Protein AF-A0A7W1TJR2-F1 (afdb_monomer_lite)

Structure (mmCIF, N/CA/C/O backbone):
data_AF-A0A7W1TJR2-F1
#
_entry.id   AF-A0A7W1TJR2-F1
#
loop_
_atom_site.group_PDB
_atom_site.id
_atom_site.type_symbol
_atom_site.label_atom_id
_atom_site.label_alt_id
_atom_site.label_comp_id
_atom_site.label_asym_id
_atom_site.label_entity_id
_atom_site.label_seq_id
_atom_site.pdbx_PDB_ins_code
_atom_site.Cartn_x
_atom_site.Cartn_y
_atom_site.Cartn_z
_atom_site.occupancy
_atom_site.B_iso_or_equiv
_atom_site.auth_seq_id
_atom_site.auth_comp_id
_atom_site.auth_asym_id
_atom_site.auth_atom_id
_atom_site.pdbx_PDB_model_num
ATOM 1 N N . MET A 1 1 ? -4.656 -8.489 -13.749 1.00 66.25 1 MET A N 1
ATOM 2 C CA . MET A 1 1 ? -4.436 -7.129 -13.235 1.00 66.25 1 MET A CA 1
ATOM 3 C C . MET A 1 1 ? -5.239 -6.967 -11.956 1.00 66.25 1 MET A C 1
ATOM 5 O O . MET A 1 1 ? -6.463 -7.014 -12.029 1.00 66.25 1 MET A O 1
ATOM 9 N N . ARG A 1 2 ? -4.576 -6.879 -10.801 1.00 78.31 2 ARG A N 1
ATOM 10 C CA . ARG A 1 2 ? -5.184 -6.714 -9.475 1.00 78.31 2 ARG A CA 1
ATOM 11 C C . ARG A 1 2 ? -5.017 -5.261 -9.034 1.00 78.31 2 ARG A C 1
ATOM 13 O O . ARG A 1 2 ? -3.917 -4.835 -8.697 1.00 78.31 2 ARG A O 1
ATOM 20 N N . LEU A 1 3 ? -6.112 -4.509 -9.061 1.00 83.81 3 LEU A N 1
ATOM 21 C CA . LEU A 1 3 ? -6.157 -3.109 -8.649 1.00 83.81 3 LEU A CA 1
ATOM 22 C C . LEU A 1 3 ? -7.052 -2.989 -7.417 1.00 83.81 3 LEU A C 1
ATOM 24 O O . LEU A 1 3 ? -8.180 -3.481 -7.438 1.00 83.81 3 LEU A O 1
ATOM 28 N N . ILE A 1 4 ? -6.566 -2.326 -6.373 1.00 86.31 4 ILE A N 1
ATOM 29 C CA . ILE A 1 4 ? -7.352 -2.014 -5.175 1.00 86.31 4 ILE A CA 1
ATOM 30 C C . ILE A 1 4 ? -7.474 -0.504 -5.020 1.00 86.31 4 ILE A C 1
ATOM 32 O O . ILE A 1 4 ? -6.590 0.240 -5.447 1.00 86.31 4 ILE A O 1
ATOM 36 N N . LYS A 1 5 ? -8.578 -0.051 -4.429 1.00 86.88 5 LYS A N 1
ATOM 37 C CA . LYS A 1 5 ? -8.808 1.357 -4.108 1.00 86.88 5 LYS A CA 1
ATOM 38 C C . LYS A 1 5 ? -8.816 1.515 -2.590 1.00 86.88 5 LYS A C 1
ATOM 40 O O . LYS A 1 5 ? -9.636 0.880 -1.934 1.00 86.88 5 LYS A O 1
ATOM 45 N N . ILE A 1 6 ? -7.927 2.353 -2.068 1.00 85.12 6 ILE A N 1
ATOM 46 C CA . ILE A 1 6 ? -7.824 2.718 -0.651 1.00 85.12 6 ILE A CA 1
ATOM 47 C C . ILE A 1 6 ? -7.978 4.235 -0.571 1.00 85.12 6 ILE A C 1
ATOM 49 O O . ILE A 1 6 ? -7.180 4.952 -1.170 1.00 85.12 6 ILE A O 1
ATOM 53 N N . GLY A 1 7 ? -9.029 4.719 0.097 1.00 82.44 7 GLY A N 1
ATOM 54 C CA . GLY A 1 7 ? -9.366 6.146 0.079 1.00 82.44 7 GLY A CA 1
ATOM 55 C C . GLY A 1 7 ? -9.566 6.643 -1.356 1.00 82.44 7 GLY A C 1
ATOM 56 O O . GLY A 1 7 ? -10.385 6.094 -2.097 1.00 82.44 7 GLY A O 1
ATOM 57 N N . ASP A 1 8 ? -8.774 7.630 -1.769 1.00 84.25 8 ASP A N 1
ATOM 58 C CA . ASP A 1 8 ? -8.729 8.152 -3.145 1.00 84.25 8 ASP A CA 1
ATOM 59 C C . ASP A 1 8 ? -7.574 7.581 -3.988 1.00 84.25 8 ASP A C 1
ATOM 61 O O . ASP A 1 8 ? -7.417 7.920 -5.164 1.00 84.25 8 ASP A O 1
ATOM 65 N N . THR A 1 9 ? -6.789 6.665 -3.422 1.00 81.94 9 THR A N 1
ATOM 66 C CA . THR A 1 9 ? -5.611 6.078 -4.063 1.00 81.94 9 THR A CA 1
ATOM 67 C C . THR A 1 9 ? -5.931 4.727 -4.698 1.00 81.94 9 THR A C 1
ATOM 69 O O . THR A 1 9 ? -6.561 3.860 -4.092 1.00 81.94 9 THR A O 1
ATOM 72 N N . PHE A 1 10 ? -5.443 4.511 -5.922 1.00 86.12 10 PHE A N 1
ATOM 73 C CA . PHE A 1 10 ? -5.479 3.209 -6.586 1.00 86.12 10 PHE A CA 1
ATOM 74 C C . PHE A 1 10 ? -4.103 2.543 -6.533 1.00 86.12 10 PHE A C 1
ATOM 76 O O . PHE A 1 10 ? -3.109 3.121 -6.968 1.00 86.12 10 PHE A O 1
ATOM 83 N N . ILE A 1 11 ? -4.054 1.309 -6.040 1.00 84.38 11 ILE A N 1
ATOM 84 C CA . ILE A 1 11 ? -2.830 0.521 -5.889 1.00 84.38 11 ILE A CA 1
ATOM 85 C C . ILE A 1 11 ? -2.898 -0.653 -6.862 1.00 84.38 11 ILE A C 1
ATOM 87 O O . ILE A 1 11 ? -3.801 -1.489 -6.785 1.00 84.38 11 ILE A O 1
ATOM 91 N N . ASN A 1 12 ? -1.936 -0.724 -7.781 1.00 86.44 12 ASN A N 1
ATOM 92 C CA . ASN A 1 12 ? -1.772 -1.873 -8.666 1.00 86.44 12 ASN A CA 1
ATOM 93 C C . ASN A 1 12 ? -0.861 -2.906 -8.003 1.00 86.44 12 ASN A C 1
ATOM 95 O O . ASN A 1 12 ? 0.355 -2.732 -7.973 1.00 86.44 12 ASN A O 1
ATOM 99 N N . LEU A 1 13 ? -1.454 -3.983 -7.493 1.00 80.38 13 LEU A N 1
ATOM 100 C CA . LEU A 1 13 ? -0.744 -5.026 -6.755 1.00 80.38 13 LEU A CA 1
ATOM 101 C C . LEU A 1 13 ? 0.224 -5.823 -7.629 1.00 80.38 13 LEU A C 1
ATOM 103 O O . LEU A 1 13 ? 1.192 -6.357 -7.104 1.00 80.38 13 LEU A O 1
ATOM 107 N N . ASP A 1 14 ? 0.016 -5.872 -8.949 1.00 81.88 14 ASP A N 1
ATOM 108 C CA . ASP A 1 14 ? 0.974 -6.513 -9.862 1.00 81.88 14 ASP A CA 1
ATOM 109 C C . ASP A 1 14 ? 2.298 -5.731 -9.961 1.00 81.88 14 ASP A C 1
ATOM 111 O O . ASP A 1 14 ? 3.297 -6.267 -10.433 1.00 81.88 14 ASP A O 1
ATOM 115 N N . LEU A 1 15 ? 2.310 -4.465 -9.526 1.00 82.88 15 LEU A N 1
ATOM 116 C CA . LEU A 1 15 ? 3.512 -3.637 -9.449 1.00 82.88 15 LEU A CA 1
ATOM 117 C C . LEU A 1 15 ? 4.081 -3.561 -8.035 1.00 82.88 15 LEU A C 1
ATOM 119 O O . LEU A 1 15 ? 5.158 -3.005 -7.870 1.00 82.88 15 LEU A O 1
ATOM 123 N N . VAL A 1 16 ? 3.394 -4.070 -7.014 1.00 83.88 16 VAL A N 1
ATOM 124 C CA . VAL A 1 16 ? 3.884 -3.996 -5.635 1.00 83.88 16 VAL A CA 1
ATOM 125 C C . VAL A 1 16 ? 4.983 -5.032 -5.432 1.00 83.88 16 VAL A C 1
ATOM 127 O O . VAL A 1 16 ? 4.776 -6.223 -5.650 1.00 83.88 16 VAL A O 1
ATOM 130 N N . THR A 1 17 ? 6.155 -4.577 -4.998 1.00 84.50 17 THR A N 1
ATOM 131 C CA . THR A 1 17 ? 7.303 -5.445 -4.701 1.00 84.50 17 THR A CA 1
ATOM 132 C C . THR A 1 17 ? 7.451 -5.720 -3.217 1.00 84.50 17 THR A C 1
ATOM 134 O O . THR A 1 17 ? 7.957 -6.769 -2.843 1.00 84.50 17 THR A O 1
ATOM 137 N N . GLU A 1 18 ? 7.040 -4.775 -2.376 1.00 84.50 18 GLU A N 1
ATOM 138 C CA . GLU A 1 18 ? 7.213 -4.850 -0.929 1.00 84.50 18 GLU A CA 1
ATOM 139 C C . GLU A 1 18 ? 6.127 -4.023 -0.237 1.00 84.50 18 GLU A C 1
ATOM 141 O O . GLU A 1 18 ? 5.751 -2.949 -0.711 1.00 84.50 18 GLU A O 1
ATOM 146 N N . ILE A 1 19 ? 5.642 -4.529 0.898 1.00 84.94 19 ILE A N 1
ATOM 147 C CA . ILE A 1 19 ? 4.770 -3.800 1.816 1.00 84.94 19 ILE A CA 1
ATOM 148 C C . ILE A 1 19 ? 5.409 -3.864 3.203 1.00 84.94 19 ILE A C 1
ATOM 150 O O . ILE A 1 19 ? 5.715 -4.950 3.693 1.00 84.94 19 ILE A O 1
ATOM 154 N N . GLN A 1 20 ? 5.609 -2.709 3.831 1.00 86.25 20 GLN A N 1
ATOM 155 C CA . GLN A 1 20 ? 6.064 -2.589 5.214 1.00 86.25 20 GLN A CA 1
ATOM 156 C C . GLN A 1 20 ? 4.978 -1.924 6.056 1.00 86.25 20 GLN A C 1
ATOM 158 O O . GLN A 1 20 ? 4.281 -1.022 5.594 1.00 86.25 20 GLN A O 1
ATOM 163 N N . THR A 1 21 ? 4.838 -2.360 7.301 1.00 84.44 21 THR A N 1
ATOM 164 C CA . THR A 1 21 ? 3.786 -1.900 8.212 1.00 84.44 21 THR A CA 1
ATOM 165 C C . THR A 1 21 ? 4.418 -1.447 9.521 1.00 84.44 21 THR A C 1
ATOM 167 O O . THR A 1 21 ? 5.169 -2.214 10.122 1.00 84.44 21 THR A O 1
ATOM 170 N N . ASP A 1 22 ? 4.102 -0.235 9.968 1.00 82.50 22 ASP A N 1
ATOM 171 C CA . ASP A 1 22 ? 4.621 0.364 11.201 1.00 82.50 22 ASP A CA 1
ATOM 172 C C . ASP A 1 22 ? 3.472 0.994 11.988 1.00 82.50 22 ASP A C 1
ATOM 174 O O . ASP A 1 22 ? 2.960 2.015 11.548 1.00 82.50 22 ASP A O 1
ATOM 178 N N . GLU A 1 23 ? 3.052 0.353 13.089 1.00 74.75 23 GLU A N 1
ATOM 179 C CA . GLU A 1 23 ? 1.984 0.675 14.068 1.00 74.75 23 GLU A CA 1
ATOM 180 C C . GLU A 1 23 ? 0.652 1.280 13.545 1.00 74.75 23 GLU A C 1
ATOM 182 O O . GLU A 1 23 ? -0.418 0.794 13.911 1.00 74.75 23 GLU A O 1
ATOM 187 N N . ARG A 1 24 ? 0.674 2.330 12.714 1.00 79.75 24 ARG A N 1
ATOM 188 C CA . ARG A 1 24 ? -0.468 2.985 12.037 1.00 79.75 24 ARG A CA 1
ATOM 189 C C . ARG A 1 24 ? -0.174 3.477 10.612 1.00 79.75 24 ARG A C 1
ATOM 191 O O . ARG A 1 24 ? -0.935 4.280 10.070 1.00 79.75 24 ARG A O 1
ATOM 198 N N . THR A 1 25 ? 0.918 3.013 10.025 1.00 84.88 25 THR A N 1
ATOM 199 C CA . THR A 1 25 ? 1.419 3.433 8.720 1.00 84.88 25 THR A CA 1
ATOM 200 C C . THR A 1 25 ? 1.681 2.204 7.865 1.00 84.88 25 THR A C 1
ATOM 202 O O . THR A 1 25 ? 2.248 1.218 8.339 1.00 84.88 25 THR A O 1
ATOM 205 N N . VAL A 1 26 ? 1.305 2.262 6.592 1.00 87.75 26 VAL A N 1
ATOM 206 C CA . VAL A 1 26 ? 1.662 1.248 5.598 1.00 87.75 26 VAL A CA 1
ATOM 207 C C . VAL A 1 26 ? 2.490 1.901 4.504 1.00 87.75 26 VAL A C 1
ATOM 209 O O . VAL A 1 26 ? 2.070 2.876 3.884 1.00 87.75 26 VAL A O 1
ATOM 212 N N . PHE A 1 27 ? 3.665 1.343 4.251 1.00 88.62 27 PHE A N 1
ATOM 213 C CA . PHE A 1 27 ? 4.545 1.727 3.161 1.00 88.62 27 PHE A CA 1
ATOM 214 C C . PHE A 1 27 ? 4.462 0.672 2.065 1.00 88.62 27 PHE A C 1
ATOM 216 O O . PHE A 1 27 ? 4.696 -0.508 2.310 1.00 88.62 27 PHE A O 1
ATOM 223 N N . VAL A 1 28 ? 4.134 1.098 0.850 1.00 87.88 28 VAL A N 1
ATOM 224 C CA . VAL A 1 28 ? 4.036 0.233 -0.326 1.00 87.88 28 VAL A CA 1
ATOM 225 C C . VAL A 1 28 ? 5.106 0.649 -1.316 1.00 87.88 28 VAL A C 1
ATOM 227 O O . VAL A 1 28 ? 5.137 1.794 -1.765 1.00 87.88 28 VAL A O 1
ATOM 230 N N . THR A 1 29 ? 5.968 -0.289 -1.671 1.00 86.94 29 THR A N 1
ATOM 231 C CA . THR A 1 29 ? 7.040 -0.104 -2.643 1.00 86.94 29 THR A CA 1
ATOM 232 C C . THR A 1 29 ? 6.629 -0.742 -3.967 1.00 86.94 29 THR A C 1
ATOM 234 O O . THR A 1 29 ? 6.210 -1.902 -4.002 1.00 86.94 29 THR A O 1
ATOM 237 N N . PHE A 1 30 ? 6.754 0.008 -5.061 1.00 86.31 30 PHE A N 1
ATOM 238 C CA . PHE A 1 30 ? 6.406 -0.444 -6.405 1.00 86.31 30 PHE A CA 1
ATOM 239 C C . PHE A 1 30 ? 7.648 -0.696 -7.257 1.00 86.31 30 PHE A C 1
ATOM 241 O O . PHE A 1 30 ? 8.610 0.076 -7.226 1.00 86.31 30 PHE A O 1
ATOM 248 N N . ALA A 1 31 ? 7.576 -1.733 -8.090 1.00 82.00 31 ALA A N 1
ATOM 249 C CA . ALA A 1 31 ? 8.538 -2.021 -9.134 1.00 82.00 31 ALA A CA 1
ATOM 250 C C . ALA A 1 31 ? 8.693 -0.797 -10.036 1.00 82.00 31 ALA A C 1
ATOM 252 O O . ALA A 1 31 ? 7.714 -0.227 -10.529 1.00 82.00 31 ALA A O 1
ATOM 253 N N . ALA A 1 32 ? 9.942 -0.410 -10.271 1.00 76.19 32 ALA A N 1
ATOM 254 C CA . ALA A 1 32 ? 10.232 0.653 -11.207 1.00 76.19 32 ALA A CA 1
ATOM 255 C C . ALA A 1 32 ? 9.857 0.205 -12.635 1.00 76.19 32 ALA A C 1
ATOM 257 O O . ALA A 1 32 ? 10.163 -0.930 -13.025 1.00 76.19 32 ALA A O 1
ATOM 258 N N . PRO A 1 33 ? 9.217 1.067 -13.444 1.00 69.31 33 PRO A N 1
ATOM 259 C CA . PRO A 1 33 ? 9.045 0.788 -14.860 1.00 69.31 33 PRO A CA 1
ATOM 260 C C . PRO A 1 33 ? 10.419 0.583 -15.513 1.00 69.31 33 PRO A C 1
ATOM 262 O O . PRO A 1 33 ? 11.361 1.338 -15.249 1.00 69.31 33 PRO A O 1
ATOM 265 N N . MET A 1 34 ? 10.542 -0.457 -16.348 1.00 63.56 34 MET A N 1
ATOM 266 C CA . MET A 1 34 ? 11.810 -0.836 -16.981 1.00 63.56 34 MET A CA 1
ATOM 267 C C . MET A 1 34 ? 12.497 0.381 -17.620 1.00 63.56 34 MET A C 1
ATOM 269 O O . MET A 1 34 ? 11.899 1.086 -18.428 1.00 63.56 34 MET A O 1
ATOM 273 N N . GLY A 1 35 ? 13.759 0.617 -17.252 1.00 60.62 35 GLY A N 1
ATOM 274 C CA . GLY A 1 35 ? 14.559 1.744 -17.747 1.00 60.62 35 GLY A CA 1
ATOM 275 C C . GLY A 1 35 ? 14.587 2.969 -16.829 1.00 60.62 35 GLY A C 1
ATOM 276 O O . GLY A 1 35 ? 15.395 3.866 -17.052 1.00 60.62 35 GLY A O 1
ATOM 277 N N . THR A 1 36 ? 13.780 2.991 -15.765 1.00 61.06 36 THR A N 1
ATOM 278 C CA . THR A 1 36 ? 13.905 3.975 -14.683 1.00 61.06 36 THR A CA 1
ATOM 279 C C . THR A 1 36 ? 14.441 3.292 -13.433 1.00 61.06 36 THR A C 1
ATOM 281 O O . THR A 1 36 ? 13.936 2.257 -13.020 1.00 61.06 36 THR A O 1
ATOM 284 N N . ASN A 1 37 ? 15.481 3.858 -12.822 1.00 61.16 37 ASN A N 1
ATOM 285 C CA . ASN A 1 37 ? 16.045 3.352 -11.564 1.00 61.16 37 ASN A CA 1
ATOM 286 C C . ASN A 1 37 ? 15.293 3.917 -10.340 1.00 61.16 37 ASN A C 1
ATOM 288 O O . ASN A 1 37 ? 15.846 4.015 -9.248 1.00 61.16 37 ASN A O 1
ATOM 292 N N . THR A 1 38 ? 14.055 4.372 -10.544 1.00 67.44 38 THR A N 1
ATOM 293 C 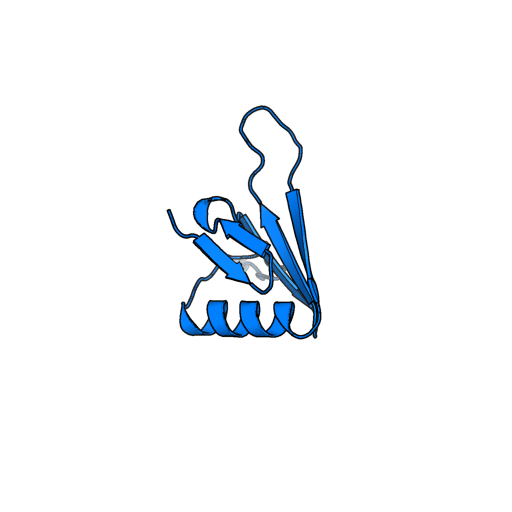CA . THR A 1 38 ? 13.258 5.076 -9.541 1.00 67.44 38 THR A CA 1
ATOM 294 C C . THR A 1 38 ? 12.172 4.147 -9.035 1.00 67.44 38 THR A C 1
ATOM 296 O O . THR A 1 38 ? 11.113 4.003 -9.645 1.00 67.44 38 THR A O 1
ATOM 299 N N . THR A 1 39 ? 12.449 3.512 -7.905 1.00 76.12 39 THR A N 1
ATOM 300 C CA . THR A 1 39 ? 11.432 2.835 -7.108 1.00 76.12 39 THR A CA 1
ATOM 301 C C . THR A 1 39 ? 10.439 3.878 -6.596 1.00 76.12 39 THR A C 1
ATOM 303 O O . THR A 1 39 ? 10.843 4.927 -6.092 1.00 76.12 39 THR A O 1
ATOM 306 N N . GLN A 1 40 ? 9.142 3.622 -6.760 1.00 81.62 40 GLN A N 1
ATOM 307 C CA . GLN A 1 40 ? 8.102 4.492 -6.212 1.00 81.62 40 GLN A CA 1
ATOM 308 C C . GLN A 1 40 ? 7.643 3.941 -4.867 1.00 81.62 40 GLN A C 1
ATOM 310 O O . GLN A 1 40 ? 7.500 2.730 -4.711 1.00 81.62 40 GLN A O 1
ATOM 315 N N . HIS A 1 41 ? 7.385 4.836 -3.919 1.00 84.88 41 HIS A N 1
ATOM 316 C CA . HIS A 1 41 ? 6.861 4.487 -2.605 1.00 84.88 41 HIS A CA 1
ATOM 317 C C . HIS A 1 41 ? 5.559 5.250 -2.366 1.00 84.88 41 HIS A C 1
ATOM 319 O O . HIS A 1 41 ?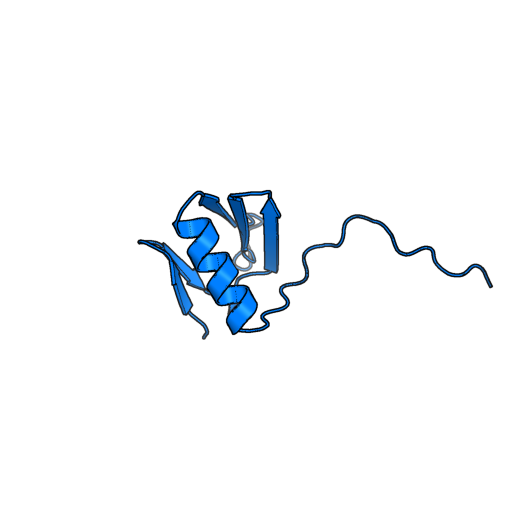 5.500 6.458 -2.598 1.00 84.88 41 HIS A O 1
ATOM 325 N N . ALA A 1 42 ? 4.531 4.554 -1.892 1.00 86.12 42 ALA A N 1
ATOM 326 C CA . ALA A 1 42 ? 3.329 5.160 -1.338 1.00 86.12 42 ALA A CA 1
ATOM 327 C C . ALA A 1 42 ? 3.312 4.945 0.173 1.00 86.12 42 ALA A C 1
ATOM 329 O O . ALA A 1 42 ? 3.695 3.883 0.665 1.00 86.12 42 ALA A O 1
ATOM 330 N N . ARG A 1 43 ? 2.863 5.965 0.897 1.00 89.94 43 ARG A N 1
ATOM 331 C CA . ARG A 1 43 ? 2.675 5.929 2.342 1.00 89.94 43 ARG A CA 1
ATOM 332 C C . ARG A 1 43 ? 1.195 6.148 2.623 1.00 89.94 43 ARG A C 1
ATOM 334 O O . ARG A 1 43 ? 0.623 7.110 2.119 1.00 89.94 43 ARG A O 1
ATOM 341 N N . PHE A 1 44 ? 0.618 5.257 3.414 1.00 89.50 44 PHE A N 1
ATOM 342 C CA . PHE A 1 44 ? -0.746 5.336 3.917 1.00 89.50 44 PHE A CA 1
ATOM 343 C C . PHE A 1 44 ? -0.689 5.476 5.430 1.00 89.50 44 PHE A C 1
ATOM 345 O O . PHE A 1 44 ? 0.076 4.762 6.076 1.00 89.50 44 PHE A O 1
ATOM 352 N N . ASP A 1 45 ? -1.516 6.346 5.993 1.00 90.69 45 ASP A N 1
ATOM 353 C CA . ASP A 1 45 ? -1.597 6.593 7.430 1.00 90.69 45 ASP A CA 1
ATOM 354 C C . ASP A 1 45 ? -3.065 6.540 7.884 1.00 90.69 45 ASP A C 1
ATOM 356 O O . ASP A 1 45 ? -3.991 6.707 7.088 1.00 90.69 45 ASP A O 1
AT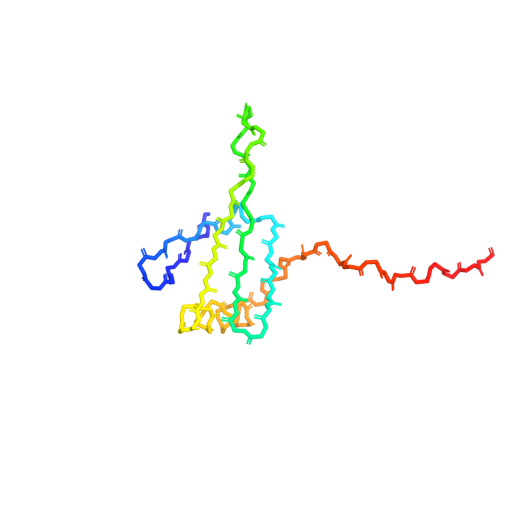OM 360 N N . GLY A 1 46 ? -3.297 6.313 9.179 1.00 87.81 46 GLY A N 1
ATOM 361 C CA . GLY A 1 46 ? -4.634 6.428 9.771 1.00 87.81 46 GLY A CA 1
ATOM 362 C C . GLY A 1 46 ? -5.650 5.438 9.189 1.00 87.81 46 GLY A C 1
ATOM 363 O O . GLY A 1 46 ? -5.390 4.238 9.140 1.00 87.81 46 GLY A O 1
ATOM 364 N N . GLU A 1 47 ? -6.823 5.927 8.778 1.00 88.19 47 GLU A N 1
ATOM 365 C CA . GLU A 1 47 ? -7.919 5.085 8.268 1.00 88.19 47 GLU A CA 1
ATOM 366 C C . GLU A 1 47 ? -7.555 4.372 6.956 1.00 88.19 47 GLU A C 1
ATOM 368 O O . GLU A 1 47 ? -7.956 3.229 6.742 1.00 88.19 47 GLU A O 1
ATOM 373 N N . GLU A 1 48 ? -6.738 4.998 6.104 1.00 87.62 48 GLU A N 1
ATOM 374 C CA . GLU A 1 48 ? -6.267 4.391 4.853 1.00 87.62 48 GLU A CA 1
ATOM 375 C C . GLU A 1 48 ? -5.302 3.230 5.122 1.00 87.62 48 GLU A C 1
ATOM 377 O O . GLU A 1 48 ? -5.386 2.183 4.476 1.00 87.62 48 GLU A O 1
ATOM 382 N N . ALA A 1 49 ? -4.422 3.384 6.116 1.00 87.56 49 ALA A N 1
ATOM 383 C CA . ALA A 1 49 ? -3.534 2.315 6.562 1.00 87.56 49 ALA A CA 1
ATOM 384 C C . ALA A 1 49 ? -4.326 1.120 7.113 1.00 87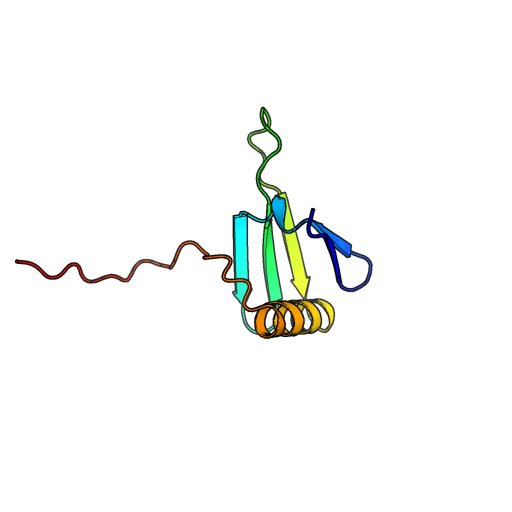.56 49 ALA A C 1
ATOM 386 O O . ALA A 1 49 ? -4.043 -0.020 6.750 1.00 87.56 49 ALA A O 1
ATOM 387 N N . VAL A 1 50 ? -5.342 1.376 7.945 1.00 86.94 50 VAL A N 1
ATOM 388 C CA . VAL A 1 50 ? -6.206 0.326 8.511 1.00 86.94 50 VAL A CA 1
ATOM 389 C C . VAL A 1 50 ? -6.952 -0.423 7.407 1.00 86.94 50 VAL A C 1
ATOM 391 O O . VAL A 1 50 ? -6.877 -1.648 7.354 1.00 86.94 50 VAL A O 1
ATOM 394 N N . ALA A 1 51 ? -7.581 0.295 6.472 1.00 86.44 51 ALA A N 1
ATOM 395 C CA . ALA A 1 51 ? -8.307 -0.321 5.363 1.00 86.44 51 ALA A CA 1
ATOM 396 C C . ALA A 1 51 ? -7.402 -1.202 4.481 1.00 86.44 51 ALA A C 1
ATOM 398 O O . ALA A 1 51 ? -7.813 -2.275 4.034 1.00 86.44 51 ALA A O 1
ATOM 399 N N . LEU A 1 52 ? -6.156 -0.774 4.240 1.00 85.19 52 LEU A N 1
ATOM 400 C CA . LEU A 1 52 ? -5.183 -1.560 3.481 1.00 85.19 52 LEU A CA 1
ATOM 401 C C . LEU A 1 52 ? -4.744 -2.821 4.245 1.00 85.19 52 LEU A C 1
ATOM 403 O O . LEU A 1 52 ? -4.633 -3.884 3.637 1.00 85.19 52 LEU A O 1
ATOM 407 N N . LEU A 1 53 ? -4.540 -2.731 5.561 1.00 83.75 53 LEU A N 1
ATOM 408 C CA . LEU A 1 53 ? -4.201 -3.882 6.407 1.00 83.75 53 LEU A CA 1
ATOM 409 C C . LEU A 1 53 ? -5.328 -4.920 6.449 1.00 83.75 53 LEU A C 1
ATOM 411 O O . LEU A 1 53 ? -5.068 -6.103 6.238 1.00 83.75 53 LEU A O 1
ATOM 415 N N . GLU A 1 54 ? -6.575 -4.490 6.657 1.00 84.94 54 GLU A N 1
ATOM 416 C CA . GLU A 1 54 ? -7.742 -5.385 6.656 1.00 84.94 54 GLU A CA 1
ATOM 417 C C . GLU A 1 54 ? -7.922 -6.084 5.304 1.00 84.94 54 GLU A C 1
ATOM 419 O O . GLU A 1 54 ? -8.247 -7.276 5.236 1.00 84.94 54 GLU A O 1
ATOM 424 N N . TRP 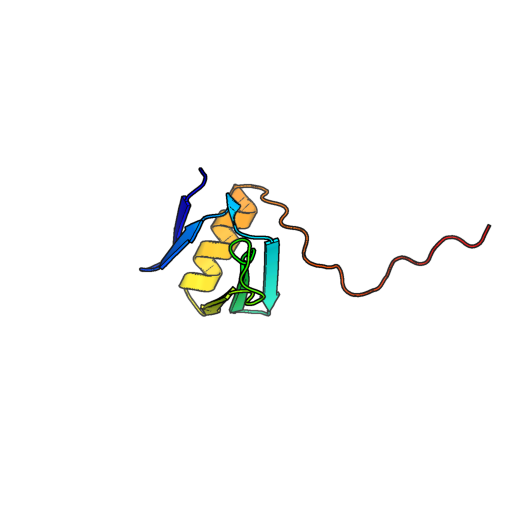A 1 55 ? -7.668 -5.357 4.212 1.00 83.44 55 TRP A N 1
ATOM 425 C CA . TRP A 1 55 ? -7.695 -5.931 2.874 1.00 83.44 55 TRP A CA 1
ATOM 426 C C . TRP A 1 55 ? -6.598 -6.989 2.688 1.00 83.44 55 TRP A C 1
ATOM 428 O O . TRP A 1 55 ? -6.884 -8.070 2.167 1.00 83.44 55 TRP A O 1
ATOM 438 N N . LEU A 1 56 ? -5.362 -6.707 3.118 1.00 78.88 56 LEU A N 1
ATOM 439 C CA . LEU A 1 56 ? -4.228 -7.633 3.007 1.00 78.88 56 LEU A CA 1
ATOM 440 C C . LEU A 1 56 ? -4.450 -8.920 3.810 1.00 78.88 56 LEU A C 1
ATOM 442 O O . LEU A 1 56 ? -4.179 -10.004 3.285 1.00 78.88 56 LEU A O 1
ATOM 446 N N . ASP A 1 57 ? -4.981 -8.797 5.030 1.00 80.56 57 ASP A N 1
ATOM 447 C CA . ASP A 1 57 ? -5.334 -9.922 5.901 1.00 80.56 57 ASP A CA 1
ATOM 448 C C . ASP A 1 57 ? -6.413 -10.804 5.252 1.00 80.56 57 ASP A C 1
ATOM 450 O O . ASP A 1 57 ? -6.217 -12.005 5.052 1.00 80.56 57 ASP A O 1
ATOM 454 N N . SER A 1 58 ? -7.493 -10.181 4.765 1.00 80.56 58 SER A N 1
ATOM 455 C CA . SER A 1 58 ? -8.610 -10.882 4.112 1.00 80.56 58 SER A CA 1
ATOM 456 C C . SER A 1 58 ? -8.219 -11.585 2.808 1.00 80.56 58 SER A C 1
ATOM 458 O O . SER A 1 58 ? -8.835 -12.581 2.427 1.00 80.56 58 SER A O 1
ATOM 460 N N . ASN A 1 59 ? -7.216 -11.067 2.095 1.00 73.94 59 ASN A N 1
ATOM 461 C CA . ASN A 1 59 ? -6.786 -11.598 0.800 1.00 73.94 59 ASN A CA 1
ATOM 462 C C . ASN A 1 59 ? -5.515 -12.455 0.894 1.00 73.94 59 ASN A C 1
ATOM 464 O O . ASN A 1 59 ? -4.978 -12.834 -0.151 1.00 73.94 59 ASN A O 1
ATOM 468 N N . ALA A 1 60 ? -5.021 -12.740 2.111 1.00 62.75 60 ALA A N 1
ATOM 469 C CA . ALA A 1 60 ? -3.807 -13.515 2.389 1.00 62.75 60 ALA A CA 1
ATOM 470 C C . ALA A 1 60 ? -2.639 -13.166 1.447 1.00 62.75 60 ALA A C 1
ATOM 472 O O . ALA A 1 60 ? -1.879 -14.033 1.002 1.00 62.75 60 ALA A O 1
ATOM 473 N N . THR A 1 61 ? -2.528 -11.889 1.068 1.00 60.16 61 THR A N 1
ATOM 474 C CA . THR A 1 61 ? -1.548 -11.469 0.069 1.00 60.16 61 THR A CA 1
ATOM 475 C C . THR A 1 61 ? -0.218 -11.304 0.785 1.00 60.16 61 THR A C 1
ATOM 477 O O . THR A 1 61 ? 0.097 -10.242 1.309 1.00 60.16 61 THR A O 1
ATOM 480 N N . HIS A 1 62 ? 0.551 -12.390 0.841 1.0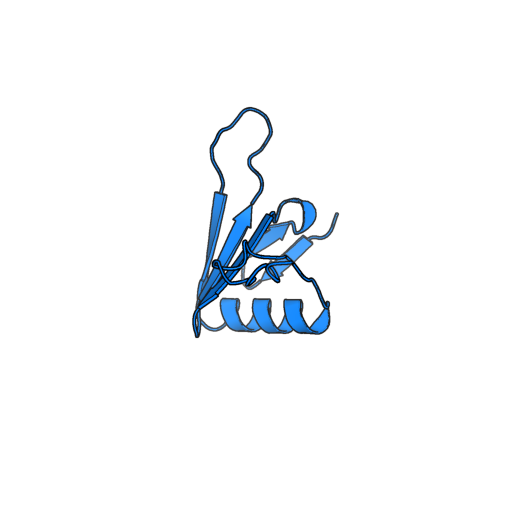0 51.81 62 HIS A N 1
ATOM 481 C CA . HIS A 1 62 ? 1.911 -12.398 1.366 1.00 51.81 62 HIS A CA 1
ATOM 482 C C . HIS A 1 62 ? 2.829 -11.654 0.383 1.00 51.81 62 HIS A C 1
ATOM 484 O O . HIS A 1 62 ? 3.520 -12.260 -0.436 1.00 51.81 62 HIS A O 1
ATOM 490 N N . VAL A 1 63 ? 2.814 -10.321 0.420 1.00 53.28 63 VAL A N 1
ATOM 491 C CA . VAL A 1 63 ? 3.905 -9.539 -0.161 1.00 53.28 63 VAL A CA 1
ATOM 492 C C . VAL A 1 63 ? 5.034 -9.609 0.852 1.00 53.28 63 VAL A C 1
ATOM 494 O O . VAL A 1 63 ? 5.026 -8.900 1.854 1.00 53.28 63 VAL A O 1
ATOM 497 N N . ALA A 1 64 ? 5.956 -10.544 0.636 1.00 48.81 64 ALA A N 1
ATOM 498 C CA . ALA A 1 64 ? 7.146 -10.659 1.455 1.00 48.81 64 ALA A CA 1
ATOM 499 C C . ALA A 1 64 ? 7.898 -9.325 1.396 1.00 48.81 64 ALA A C 1
ATOM 501 O O . ALA A 1 64 ? 8.454 -8.963 0.360 1.00 48.81 64 ALA A O 1
ATOM 502 N N . GLY A 1 65 ? 7.912 -8.591 2.507 1.00 40.53 65 GLY A N 1
ATOM 503 C CA . GLY A 1 65 ? 8.964 -7.613 2.715 1.00 40.53 65 GLY A CA 1
ATOM 504 C C . GLY A 1 65 ? 10.311 -8.342 2.764 1.00 40.53 65 GLY A C 1
ATOM 505 O O . GLY A 1 65 ? 10.348 -9.535 3.088 1.00 40.53 65 GLY A O 1
ATOM 506 N N . PRO A 1 66 ? 11.434 -7.681 2.456 1.00 41.03 66 PRO A N 1
ATOM 507 C CA . PRO A 1 66 ? 12.736 -8.178 2.834 1.00 41.03 66 PRO A CA 1
ATOM 508 C C . PRO A 1 66 ? 12.684 -8.309 4.350 1.00 41.03 66 PRO A C 1
ATOM 510 O O . PRO A 1 66 ? 12.688 -7.321 5.082 1.00 41.03 66 PRO A O 1
ATOM 513 N N . GLY A 1 67 ? 12.541 -9.549 4.815 1.00 37.06 67 GLY A N 1
ATOM 514 C CA . GLY A 1 67 ? 12.631 -9.860 6.225 1.00 37.06 67 GLY A CA 1
ATOM 515 C C . GLY A 1 67 ? 13.909 -9.223 6.744 1.00 37.06 67 GLY A C 1
ATOM 516 O O . GLY A 1 67 ? 14.996 -9.466 6.211 1.00 37.06 67 GLY A O 1
ATOM 517 N N . VAL A 1 68 ? 13.785 -8.361 7.749 1.00 42.50 68 VAL A N 1
ATOM 518 C CA . VAL A 1 68 ? 14.957 -7.941 8.504 1.00 42.50 68 VAL A CA 1
ATOM 519 C C . VAL A 1 68 ? 15.661 -9.205 9.001 1.00 42.50 68 VAL A C 1
ATOM 521 O O . VAL A 1 68 ? 15.040 -10.115 9.547 1.00 42.50 68 VAL A O 1
ATOM 524 N N . ALA A 1 69 ? 16.954 -9.265 8.694 1.00 48.88 69 ALA A N 1
ATOM 525 C CA . ALA A 1 69 ? 17.919 -10.307 9.008 1.00 48.88 69 ALA A CA 1
ATOM 526 C C . ALA A 1 69 ? 17.591 -11.137 10.264 1.00 48.88 69 ALA A C 1
ATOM 528 O O . ALA A 1 69 ? 17.572 -10.610 11.374 1.00 48.88 69 ALA A O 1
ATOM 529 N N . GLY A 1 70 ? 17.421 -12.452 10.104 1.00 38.84 70 GLY A N 1
ATOM 530 C CA . GLY A 1 70 ? 17.150 -13.302 11.259 1.00 38.84 70 GLY A CA 1
ATOM 531 C C . GLY A 1 70 ? 16.938 -14.783 10.989 1.00 38.84 70 GLY A C 1
ATOM 532 O O . GLY A 1 70 ? 16.219 -15.409 11.753 1.00 38.84 70 GLY A O 1
ATOM 533 N N . GLU A 1 71 ? 17.542 -15.372 9.955 1.00 38.94 71 GLU A N 1
ATOM 534 C CA . GLU A 1 71 ? 17.631 -16.834 9.898 1.00 38.94 71 GLU A CA 1
ATOM 535 C C . GLU A 1 71 ? 18.990 -17.249 10.483 1.00 38.94 71 GLU A C 1
ATOM 537 O O . GLU A 1 71 ? 20.026 -17.035 9.837 1.00 38.94 71 GLU A O 1
ATOM 542 N N . PRO A 1 72 ? 19.062 -17.796 11.715 1.00 43.16 72 PRO A N 1
ATOM 543 C CA . PRO A 1 72 ? 20.246 -18.532 12.112 1.00 43.16 72 PRO A CA 1
ATOM 544 C C . PRO A 1 72 ? 20.330 -19.736 11.178 1.00 43.16 72 PRO A C 1
ATOM 546 O O . PRO A 1 72 ? 19.594 -20.708 11.333 1.00 43.16 72 PRO A O 1
ATOM 549 N N . ARG A 1 73 ? 21.228 -19.672 10.186 1.00 47.59 73 ARG A N 1
ATOM 550 C CA . ARG A 1 73 ? 21.619 -20.871 9.442 1.00 47.59 73 ARG A CA 1
ATOM 551 C C . ARG A 1 73 ? 22.001 -21.928 10.485 1.00 47.59 73 ARG A C 1
ATOM 553 O O . ARG A 1 73 ? 22.879 -21.634 11.306 1.00 47.59 73 ARG A O 1
ATOM 560 N N . PRO A 1 74 ? 21.405 -23.131 10.484 1.00 47.25 74 PRO A N 1
ATOM 561 C CA . PRO A 1 74 ? 21.948 -24.213 11.282 1.00 47.25 74 PRO A CA 1
ATOM 562 C C . PRO A 1 74 ? 23.371 -24.464 10.775 1.00 47.25 74 PRO A C 1
ATOM 564 O O . PRO A 1 74 ? 23.574 -24.842 9.622 1.00 47.25 74 PRO A O 1
ATOM 567 N N . ARG A 1 75 ? 24.373 -24.186 11.618 1.00 54.34 75 ARG A N 1
ATOM 568 C CA . ARG A 1 75 ? 25.730 -24.689 11.396 1.00 54.34 75 ARG A CA 1
ATOM 569 C C . ARG A 1 75 ? 25.632 -26.212 11.454 1.00 54.34 75 ARG A C 1
ATOM 571 O O . ARG A 1 75 ? 25.424 -26.757 12.535 1.00 54.34 75 ARG A O 1
ATOM 578 N N . SER A 1 76 ? 25.708 -26.856 10.294 1.00 60.72 76 SER A N 1
ATOM 579 C CA . SER A 1 76 ? 26.166 -28.244 10.181 1.00 60.72 76 SER A CA 1
ATOM 580 C C . SER A 1 76 ? 27.671 -28.240 9.973 1.00 60.72 76 SER A C 1
ATOM 582 O O . SER A 1 76 ? 28.147 -27.320 9.265 1.00 60.72 76 SER A O 1
#

Radius of gyration: 14.45 Å; chains: 1; bounding box: 36×36×32 Å

Foldseek 3Di:
DDWDDQPNDIDDPVQWQAWDDDPFKIKTWGHDDPPDPDIDIDMDGDRSSVVVVVVCVVVVPCNDHPPDDDDPDPDD

pLDDT: mean 74.2, std 15.9, range [37.06, 90.69]

Sequence (76 aa):
MRLIKIGDTFINLDLVTEIQTDERTVFVTFAAPMGTNTTQHARFDGEEAVALLEWLDSNATHVAGPGVAGEPRPRS

Secondary structure (DSSP, 8-state):
--EEEETTEEEEGGGEEEEEEETTEEEEEEPPPTT----EEEEEEHHHHHHHHHHHHHTT--------S-------